Protein AF-A0A428Y955-F1 (afdb_monomer_lite)

Foldseek 3Di:
DVVVLVVVLVVLVVVLVVLCVCVVPDDPVRQVVQQVVCVVVVNPDGSVVVSVVSVVVSVCSVPVVVVVVVVPPPPDDD

pLDDT: mean 81.93, std 15.69, range [42.09, 94.88]

Secondary structure (DSSP, 8-state):
--HHHHHHHHHHHHHHHHHHHHHHH--HHHHHHHHHHHHHTT-TTHHHHHHHHHHHHHHHHH-THHHHHHT-------

Radius of gyration: 16.4 Å; chains: 1; bounding box: 35×41×41 Å

Sequence (78 aa):
MPARRAQHEQDLEQLLEICEQFFGHAGPATRHQVDTLLQAHGIHGGPGWLIDMLAFARYRLQHPHLNDLDQGIPANGD

Structure (mmCIF, N/CA/C/O backbone):
data_AF-A0A428Y955-F1
#
_entry.id   AF-A0A428Y955-F1
#
loop_
_atom_site.group_PDB
_atom_site.id
_atom_site.type_symbol
_atom_site.label_atom_id
_atom_site.label_alt_id
_atom_site.label_comp_id
_atom_site.label_asym_id
_atom_site.label_entity_id
_atom_site.label_seq_id
_atom_site.pdbx_PDB_ins_code
_atom_site.Cartn_x
_atom_site.Cartn_y
_atom_site.Cartn_z
_atom_site.occupancy
_atom_site.B_iso_or_equiv
_atom_site.auth_seq_id
_atom_site.auth_comp_id
_atom_site.auth_asym_id
_atom_site.auth_atom_id
_atom_site.pdbx_PDB_model_num
ATOM 1 N N . MET A 1 1 ? 7.132 1.519 -27.374 1.00 57.72 1 MET A N 1
ATOM 2 C CA . MET A 1 1 ? 6.459 1.148 -26.108 1.00 57.72 1 MET A CA 1
ATOM 3 C C . MET A 1 1 ? 7.054 1.804 -24.831 1.00 57.72 1 MET A C 1
ATOM 5 O O . MET A 1 1 ? 6.994 1.162 -23.791 1.00 57.72 1 MET A O 1
ATOM 9 N N . PRO A 1 2 ? 7.579 3.055 -24.818 1.00 63.22 2 PRO A N 1
ATOM 10 C CA . PRO A 1 2 ? 8.048 3.689 -23.569 1.00 63.22 2 PRO A CA 1
ATOM 11 C C . PRO A 1 2 ? 6.927 4.378 -22.767 1.00 63.22 2 PRO A C 1
ATOM 13 O O . PRO A 1 2 ? 6.941 4.342 -21.544 1.00 63.22 2 PRO A O 1
ATOM 16 N N . ALA A 1 3 ? 5.909 4.927 -23.442 1.00 70.44 3 ALA A N 1
ATOM 17 C CA . ALA A 1 3 ? 4.857 5.723 -22.800 1.00 70.44 3 ALA A CA 1
ATOM 18 C C . ALA A 1 3 ? 3.995 4.928 -21.800 1.00 70.44 3 ALA A C 1
ATOM 20 O O . ALA A 1 3 ? 3.613 5.457 -20.766 1.00 70.44 3 ALA A O 1
ATOM 21 N N . ARG A 1 4 ? 3.726 3.640 -22.069 1.00 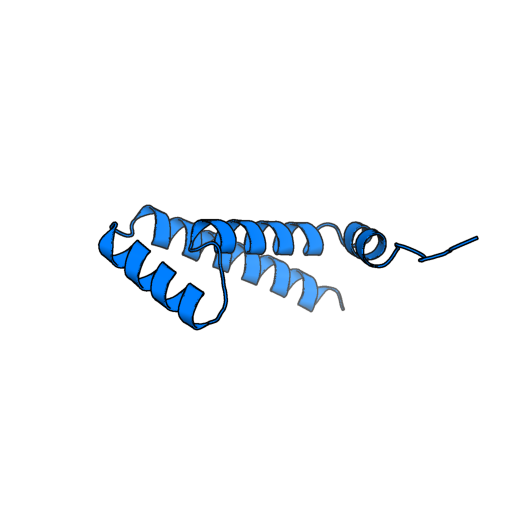77.44 4 ARG A N 1
ATOM 22 C CA . ARG A 1 4 ? 2.981 2.784 -21.127 1.00 77.44 4 ARG A CA 1
ATOM 23 C C . ARG A 1 4 ? 3.787 2.435 -19.878 1.00 77.44 4 ARG A C 1
ATOM 25 O O . ARG A 1 4 ? 3.197 2.320 -18.818 1.00 77.44 4 ARG A O 1
ATOM 32 N N . ARG A 1 5 ? 5.111 2.268 -19.990 1.00 75.12 5 ARG A N 1
ATOM 33 C CA . ARG A 1 5 ? 5.959 2.010 -18.815 1.00 75.12 5 ARG A CA 1
ATOM 34 C C . ARG A 1 5 ? 6.012 3.234 -17.912 1.00 75.12 5 ARG A C 1
ATOM 36 O O . ARG A 1 5 ? 5.706 3.097 -16.740 1.00 75.12 5 ARG A O 1
ATOM 43 N N . ALA A 1 6 ? 6.247 4.406 -18.500 1.00 79.38 6 ALA A N 1
ATOM 44 C CA . ALA A 1 6 ? 6.216 5.668 -17.769 1.00 79.38 6 ALA A CA 1
ATOM 45 C C . ALA A 1 6 ? 4.869 5.884 -17.057 1.00 79.38 6 ALA A C 1
ATOM 47 O O . ALA A 1 6 ? 4.854 6.229 -15.882 1.00 79.38 6 ALA A O 1
ATOM 48 N N . GLN A 1 7 ? 3.746 5.591 -17.727 1.00 85.94 7 GLN A N 1
ATOM 49 C CA . GLN A 1 7 ? 2.426 5.655 -17.096 1.00 85.94 7 GLN A CA 1
ATOM 50 C C . GLN A 1 7 ? 2.297 4.674 -15.921 1.00 85.94 7 GLN A C 1
ATOM 52 O O . GLN A 1 7 ? 1.854 5.067 -14.853 1.00 85.94 7 GLN A O 1
ATOM 57 N N . HIS A 1 8 ? 2.721 3.417 -16.086 1.00 85.12 8 HIS A N 1
ATOM 58 C CA . HIS A 1 8 ? 2.656 2.422 -15.010 1.00 85.12 8 HIS A CA 1
ATOM 59 C C . HIS A 1 8 ? 3.529 2.804 -13.807 1.00 85.12 8 HIS A C 1
ATOM 61 O O . HIS A 1 8 ? 3.149 2.539 -12.672 1.00 85.12 8 HIS A O 1
ATOM 67 N N . GLU A 1 9 ? 4.696 3.407 -14.043 1.00 86.75 9 GLU A N 1
ATOM 68 C CA . GLU A 1 9 ? 5.569 3.915 -12.980 1.00 86.75 9 GLU A CA 1
ATOM 69 C C . GLU A 1 9 ? 4.898 5.056 -12.204 1.00 86.75 9 GLU A C 1
ATOM 71 O O . GLU A 1 9 ? 4.938 5.058 -10.974 1.00 86.75 9 GLU A O 1
ATOM 76 N N . GLN A 1 10 ? 4.240 5.981 -12.910 1.00 88.69 10 GLN A N 1
ATOM 77 C CA . GLN A 1 10 ? 3.487 7.081 -12.301 1.00 88.69 10 GLN A CA 1
ATOM 78 C C . GLN A 1 10 ? 2.265 6.584 -11.521 1.00 88.69 10 GLN A C 1
ATOM 80 O O . GLN A 1 10 ? 2.054 7.009 -10.388 1.00 88.69 10 GLN A O 1
ATOM 85 N N . ASP A 1 11 ? 1.499 5.649 -12.086 1.00 91.19 11 ASP A N 1
ATOM 86 C CA . ASP A 1 11 ? 0.329 5.067 -11.424 1.00 91.19 11 ASP A CA 1
ATOM 87 C C . ASP A 1 11 ? 0.735 4.340 -10.129 1.00 91.19 11 ASP A C 1
ATOM 89 O O . ASP A 1 11 ? 0.050 4.452 -9.111 1.00 91.19 11 ASP A O 1
ATOM 93 N N . LEU A 1 12 ? 1.869 3.624 -10.136 1.00 91.75 12 LEU A N 1
ATOM 94 C CA . LEU A 1 12 ? 2.385 2.960 -8.936 1.00 91.75 12 LEU A CA 1
ATOM 95 C C . LEU A 1 12 ? 2.875 3.946 -7.877 1.00 91.75 12 LEU A C 1
ATOM 97 O O . LEU A 1 12 ? 2.643 3.720 -6.692 1.00 91.75 12 LEU A O 1
ATOM 101 N N . GLU A 1 13 ? 3.566 5.010 -8.287 1.00 91.38 13 GLU A N 1
ATOM 102 C CA . GLU A 1 13 ? 4.000 6.068 -7.373 1.00 91.38 13 GLU A CA 1
ATOM 103 C C . GLU A 1 13 ? 2.799 6.725 -6.689 1.00 91.38 13 GLU A C 1
ATOM 105 O O . GLU A 1 13 ? 2.774 6.830 -5.463 1.00 91.38 13 GLU A O 1
ATOM 110 N N . GL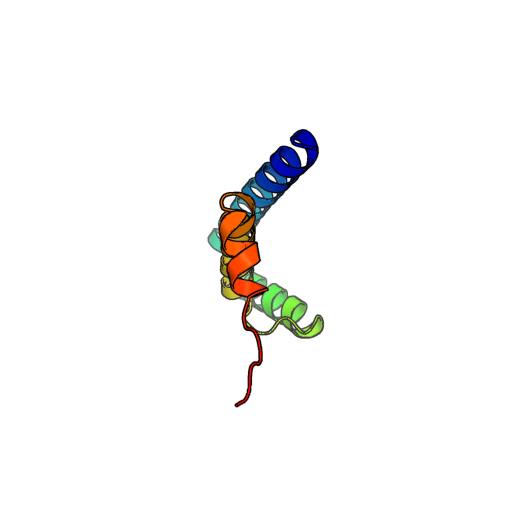N A 1 14 ? 1.774 7.080 -7.462 1.00 94.75 14 GLN A N 1
ATOM 111 C CA . GLN A 1 14 ? 0.561 7.681 -6.924 1.00 94.75 14 GLN A CA 1
ATOM 112 C C . GLN A 1 14 ? -0.188 6.715 -5.995 1.00 94.75 14 GLN A C 1
ATOM 114 O O . GLN A 1 14 ? -0.681 7.119 -4.942 1.00 94.75 14 GLN A O 1
ATOM 119 N N . LEU A 1 15 ? -0.266 5.430 -6.351 1.00 93.25 15 LEU A N 1
ATOM 120 C CA . LEU A 1 15 ? -0.907 4.421 -5.510 1.00 93.25 15 LEU A CA 1
ATOM 121 C C . LEU A 1 15 ? -0.169 4.237 -4.176 1.00 93.25 15 LEU A C 1
ATOM 123 O O . LEU A 1 15 ? -0.818 4.145 -3.134 1.00 93.25 15 LEU A O 1
ATOM 127 N N . LEU A 1 16 ? 1.166 4.217 -4.199 1.00 93.88 16 LEU A N 1
ATOM 128 C CA . LEU A 1 16 ? 1.992 4.159 -2.992 1.00 93.88 16 LEU A CA 1
ATOM 129 C C . LEU A 1 16 ? 1.723 5.347 -2.075 1.00 93.88 16 LEU A C 1
ATOM 131 O O . LEU A 1 16 ? 1.426 5.142 -0.901 1.00 93.88 16 LEU A O 1
ATOM 135 N N . GLU A 1 17 ? 1.749 6.564 -2.618 1.00 93.69 17 GLU A N 1
ATOM 136 C CA . GLU A 1 17 ? 1.490 7.778 -1.845 1.00 93.69 17 GLU A CA 1
ATOM 137 C C . GLU A 1 17 ? 0.095 7.747 -1.201 1.00 93.69 17 GLU A C 1
ATOM 139 O O . GLU A 1 17 ? -0.054 8.033 -0.011 1.00 93.69 17 GLU A O 1
ATOM 144 N N . ILE A 1 18 ? -0.931 7.328 -1.950 1.00 94.62 18 ILE A N 1
ATOM 145 C CA . ILE A 1 18 ? -2.295 7.175 -1.426 1.00 94.62 18 ILE A CA 1
ATOM 146 C C . ILE A 1 18 ? -2.325 6.157 -0.283 1.00 94.62 18 ILE A C 1
ATOM 148 O O . ILE A 1 18 ? -2.941 6.419 0.753 1.00 94.62 18 ILE A O 1
ATOM 152 N N . CYS A 1 19 ? -1.677 5.002 -0.447 1.00 93.25 19 CYS A N 1
ATOM 153 C CA . CYS A 1 19 ? -1.625 3.977 0.589 1.00 93.25 19 CYS A CA 1
ATOM 154 C C . CYS A 1 19 ? -0.904 4.484 1.844 1.00 93.25 19 CYS A C 1
ATOM 156 O O . CYS A 1 19 ? -1.438 4.347 2.944 1.00 93.25 19 CYS A O 1
ATOM 158 N N . GLU A 1 20 ? 0.265 5.105 1.703 1.00 92.69 20 GLU A N 1
ATOM 159 C CA . GLU A 1 20 ? 1.034 5.649 2.825 1.00 92.69 20 GLU A CA 1
ATOM 160 C C . GLU A 1 20 ? 0.251 6.725 3.581 1.00 92.69 20 GLU A C 1
ATOM 162 O O . GLU A 1 20 ? 0.144 6.665 4.809 1.00 92.69 20 GLU A O 1
ATOM 167 N N . GLN A 1 21 ? -0.371 7.665 2.864 1.00 94.88 21 GLN A N 1
ATOM 168 C CA . GLN A 1 21 ? -1.203 8.697 3.478 1.00 94.88 21 GLN A CA 1
ATOM 169 C C . GLN A 1 21 ? -2.425 8.092 4.173 1.00 94.88 21 GLN A C 1
ATOM 171 O O . GLN A 1 21 ? -2.701 8.425 5.329 1.00 94.88 21 GLN A O 1
ATOM 176 N N . PHE A 1 22 ? -3.142 7.182 3.511 1.00 93.94 22 PHE A N 1
ATOM 177 C CA . PHE A 1 22 ? -4.316 6.531 4.083 1.00 93.94 22 PHE A CA 1
ATOM 178 C C . PHE A 1 22 ? -3.954 5.768 5.357 1.00 93.94 22 PHE A C 1
ATOM 180 O O . PHE A 1 22 ? -4.554 5.997 6.406 1.00 93.94 22 PHE A O 1
ATOM 187 N N . PHE A 1 23 ? -2.942 4.900 5.310 1.00 91.81 23 PHE A N 1
ATOM 188 C CA . PHE A 1 23 ? -2.556 4.097 6.467 1.00 91.81 23 PHE A CA 1
ATOM 189 C C . PHE A 1 23 ? -1.860 4.914 7.555 1.00 91.81 23 PHE A C 1
ATOM 191 O O . PHE A 1 23 ? -1.957 4.530 8.723 1.00 91.81 23 PHE A O 1
ATOM 198 N N . GLY A 1 24 ? -1.198 6.022 7.216 1.00 91.31 24 GLY A N 1
ATOM 199 C CA . GLY A 1 24 ? -0.619 6.965 8.176 1.00 91.31 24 GLY A CA 1
ATOM 200 C C . GLY A 1 24 ? -1.671 7.674 9.033 1.00 91.31 24 GLY A C 1
ATOM 201 O O . GLY A 1 24 ? -1.425 7.928 10.209 1.00 91.31 24 GLY A O 1
ATOM 202 N N . HIS A 1 25 ? -2.862 7.921 8.478 1.00 93.81 25 HIS A N 1
ATOM 203 C CA . HIS A 1 25 ? -3.975 8.577 9.178 1.00 93.81 25 HIS A CA 1
ATOM 204 C C . HIS A 1 25 ? -5.058 7.603 9.667 1.00 93.81 25 HIS A C 1
ATOM 206 O O . HIS A 1 25 ? -5.889 7.962 10.502 1.00 93.81 25 HIS A O 1
ATOM 212 N N . ALA A 1 26 ? -5.073 6.370 9.159 1.00 91.94 26 ALA A N 1
ATOM 213 C CA . ALA A 1 26 ? -6.045 5.363 9.551 1.00 91.94 26 ALA A CA 1
ATOM 214 C C . ALA A 1 26 ? -5.857 4.947 11.015 1.00 91.94 26 ALA A C 1
ATOM 216 O O . ALA A 1 26 ? -4.790 4.486 11.430 1.00 91.94 26 ALA A O 1
ATOM 217 N N . GLY A 1 27 ? -6.943 5.029 11.784 1.00 92.75 27 GLY A N 1
ATOM 218 C CA . GLY A 1 27 ? -6.992 4.484 13.133 1.00 92.75 27 GLY A CA 1
ATOM 219 C C . GLY A 1 27 ? -6.887 2.949 13.155 1.00 92.75 27 GLY A C 1
ATOM 220 O O . GLY A 1 27 ? -7.068 2.281 12.131 1.00 92.75 27 GLY A O 1
ATOM 221 N N . PRO A 1 28 ? -6.650 2.356 14.338 1.00 90.06 28 PRO A N 1
ATOM 222 C CA . PRO A 1 28 ? -6.452 0.913 14.487 1.00 90.06 28 PRO A CA 1
ATOM 223 C C . PRO A 1 28 ? -7.649 0.078 14.003 1.00 90.06 28 PRO A C 1
ATOM 225 O O . PRO A 1 28 ? -7.450 -0.968 13.390 1.00 90.06 28 PRO A O 1
ATOM 228 N N . ALA A 1 29 ? -8.884 0.555 14.198 1.00 93.69 29 ALA A N 1
ATOM 229 C CA . ALA A 1 29 ? -10.087 -0.129 13.715 1.00 93.69 29 ALA A CA 1
ATOM 230 C C . ALA A 1 29 ? -10.143 -0.200 12.178 1.00 93.69 29 ALA A C 1
ATOM 232 O O . ALA A 1 29 ? -10.397 -1.261 11.612 1.00 93.69 29 ALA A O 1
ATOM 233 N N . THR A 1 30 ? -9.846 0.909 11.497 1.00 93.06 30 THR A N 1
ATOM 234 C CA . THR A 1 30 ? -9.799 0.971 10.030 1.00 93.06 30 THR A CA 1
ATOM 235 C C . THR A 1 30 ? -8.688 0.083 9.479 1.00 93.06 30 THR A C 1
ATOM 237 O O . THR A 1 30 ? -8.914 -0.674 8.539 1.00 93.06 30 THR A O 1
ATOM 240 N N . ARG A 1 31 ? -7.500 0.106 10.097 1.00 91.06 31 ARG A N 1
ATOM 241 C CA . ARG A 1 31 ? -6.392 -0.783 9.718 1.00 91.06 31 ARG A CA 1
ATOM 242 C C . ARG A 1 31 ? -6.779 -2.259 9.834 1.00 91.06 31 ARG A C 1
ATOM 244 O O . ARG A 1 31 ? -6.478 -3.025 8.926 1.00 91.06 31 ARG A O 1
ATOM 251 N N . HIS A 1 32 ? -7.487 -2.643 10.896 1.00 92.44 32 HIS A N 1
ATOM 252 C CA . HIS A 1 32 ? -7.960 -4.016 11.083 1.00 92.44 32 HIS A CA 1
ATOM 253 C C . HIS A 1 32 ? -9.021 -4.436 10.052 1.00 92.44 32 HIS A C 1
ATOM 255 O O . HIS A 1 32 ? -8.992 -5.562 9.558 1.00 92.44 32 HIS A O 1
ATOM 261 N N . GLN A 1 33 ? -9.933 -3.533 9.678 1.00 94.25 33 GLN A N 1
ATOM 262 C CA . GLN A 1 33 ? -10.906 -3.800 8.612 1.00 94.25 33 GLN A CA 1
ATOM 263 C C . GLN A 1 33 ? -10.221 -4.039 7.265 1.00 94.25 33 GLN A C 1
ATOM 265 O O . GLN A 1 33 ? -10.575 -4.974 6.550 1.00 94.25 33 GLN A O 1
ATOM 270 N N . VAL A 1 34 ? -9.222 -3.220 6.932 1.00 92.12 34 VAL A N 1
ATOM 271 C CA . VAL A 1 34 ? -8.465 -3.382 5.688 1.00 92.12 34 VAL A CA 1
ATOM 272 C C . VAL A 1 34 ? -7.630 -4.658 5.708 1.00 92.12 34 VAL A C 1
ATOM 274 O O . VAL A 1 34 ? -7.608 -5.376 4.717 1.00 92.12 34 VAL A O 1
ATOM 277 N N . ASP A 1 35 ? -7.007 -4.992 6.836 1.00 92.56 35 ASP A N 1
ATOM 278 C CA . ASP A 1 35 ? -6.312 -6.270 7.009 1.00 92.56 35 ASP A CA 1
ATOM 279 C C . ASP A 1 35 ? -7.254 -7.471 6.808 1.00 92.56 35 ASP A C 1
ATOM 281 O O . ASP A 1 35 ? -6.945 -8.384 6.048 1.00 92.56 35 ASP A O 1
ATOM 285 N N . THR A 1 36 ? -8.457 -7.423 7.389 1.00 93.94 36 THR A N 1
ATOM 286 C CA . THR A 1 36 ? -9.486 -8.461 7.199 1.00 93.94 36 THR A CA 1
ATOM 287 C C . THR A 1 36 ? -9.883 -8.595 5.728 1.00 93.94 36 THR A C 1
ATOM 289 O O . THR A 1 36 ? -10.017 -9.707 5.218 1.00 93.94 36 THR A O 1
ATOM 292 N N . LEU A 1 37 ? -10.048 -7.468 5.029 1.00 94.06 37 LEU A N 1
ATOM 293 C CA . LEU A 1 37 ? -10.354 -7.461 3.602 1.00 94.06 37 LEU A CA 1
ATOM 294 C C . LEU A 1 37 ? -9.219 -8.096 2.787 1.00 94.06 37 LEU A C 1
ATOM 296 O O . LEU A 1 37 ? -9.480 -8.959 1.955 1.00 94.06 37 LEU A O 1
ATOM 300 N N . LEU A 1 38 ? -7.964 -7.718 3.044 1.00 91.94 38 LEU A N 1
ATOM 301 C CA . LEU A 1 38 ? -6.798 -8.284 2.359 1.00 91.94 38 LEU A CA 1
ATOM 302 C C . LEU A 1 38 ? -6.725 -9.804 2.563 1.00 91.94 38 LEU A C 1
ATOM 304 O O . LEU A 1 38 ? -6.587 -10.551 1.593 1.00 91.94 38 LEU A O 1
ATOM 308 N N . GLN A 1 39 ? -6.923 -10.274 3.795 1.00 93.06 39 GLN A N 1
ATOM 309 C CA . GLN A 1 39 ? -6.940 -11.703 4.105 1.00 93.06 39 GLN A CA 1
ATOM 310 C C . GLN A 1 39 ? -8.076 -12.449 3.395 1.00 93.06 39 GLN A C 1
ATOM 312 O O . GLN A 1 39 ? -7.855 -13.552 2.897 1.00 93.06 39 GLN A O 1
ATOM 317 N N . ALA A 1 40 ? -9.267 -11.851 3.284 1.00 94.81 40 ALA A N 1
ATOM 318 C CA . ALA A 1 40 ? -10.384 -12.437 2.539 1.00 94.81 40 ALA A CA 1
ATOM 319 C C . ALA A 1 40 ? -10.070 -12.622 1.042 1.00 94.81 40 ALA A C 1
ATOM 321 O O . ALA A 1 40 ? -10.632 -13.505 0.395 1.00 94.81 40 ALA A O 1
ATOM 322 N N . HIS A 1 41 ? -9.139 -11.830 0.505 1.00 90.75 41 HIS A N 1
ATOM 323 C CA . HIS A 1 41 ? -8.618 -11.955 -0.856 1.00 90.75 41 HIS A CA 1
ATOM 324 C C . HIS A 1 41 ? -7.350 -12.825 -0.959 1.00 90.75 41 HIS A C 1
ATOM 326 O O . HIS A 1 41 ? -6.728 -12.871 -2.019 1.00 90.75 41 HIS A O 1
ATOM 332 N N . GLY A 1 42 ? -6.963 -13.531 0.110 1.00 89.25 42 GLY A N 1
ATOM 333 C CA . GLY A 1 42 ? -5.773 -14.391 0.138 1.00 89.25 42 GLY A CA 1
ATOM 334 C C . GLY A 1 42 ? -4.451 -13.624 0.231 1.00 89.25 42 GLY A C 1
ATOM 335 O O . GLY A 1 42 ? -3.387 -14.187 -0.022 1.00 89.25 42 GLY A O 1
ATOM 336 N N . ILE A 1 43 ? -4.498 -12.336 0.577 1.00 86.50 43 ILE A N 1
ATOM 337 C CA . ILE A 1 43 ? -3.315 -11.501 0.774 1.00 86.50 43 ILE A CA 1
ATOM 338 C C . ILE A 1 43 ? -2.933 -11.554 2.255 1.00 86.50 43 ILE A C 1
ATOM 340 O O . ILE A 1 43 ? -3.541 -10.908 3.109 1.00 86.50 43 ILE A O 1
ATOM 344 N N . HIS A 1 44 ? -1.913 -12.354 2.557 1.00 82.81 44 HIS A N 1
ATOM 345 C CA . HIS A 1 44 ? -1.441 -12.602 3.916 1.00 82.81 44 HIS A CA 1
ATOM 346 C C . HIS A 1 44 ? -0.202 -11.741 4.202 1.00 82.81 44 HIS A C 1
ATOM 348 O O . HIS A 1 44 ? 0.869 -11.984 3.654 1.00 82.81 44 HIS A O 1
ATOM 354 N N . GLY A 1 45 ? -0.356 -10.715 5.042 1.00 84.31 45 GLY A N 1
ATOM 355 C CA . GLY A 1 45 ? 0.707 -9.749 5.369 1.00 84.31 45 GLY A CA 1
ATOM 356 C C . GLY A 1 45 ? 0.187 -8.353 5.730 1.00 84.31 45 GLY A C 1
ATOM 357 O O . GLY A 1 45 ? 0.922 -7.529 6.277 1.00 84.31 45 GLY A O 1
ATOM 358 N N . GLY A 1 46 ? -1.098 -8.104 5.464 1.00 88.69 46 GLY A N 1
ATOM 359 C CA . GLY A 1 46 ? -1.792 -6.885 5.853 1.00 88.69 46 GLY A CA 1
ATOM 360 C C . GLY A 1 46 ? -1.312 -5.633 5.108 1.00 88.69 46 GLY A C 1
ATOM 361 O O . GLY A 1 46 ? -0.638 -5.725 4.078 1.00 88.69 46 GLY A O 1
ATOM 362 N N . PRO A 1 47 ? -1.663 -4.439 5.617 1.00 88.75 47 PRO A N 1
ATOM 363 C CA . PRO A 1 47 ? -1.347 -3.167 4.971 1.00 88.75 47 PRO A CA 1
ATOM 364 C C . PRO A 1 47 ? 0.143 -2.912 4.723 1.00 88.75 47 PRO A C 1
ATOM 366 O O . PRO A 1 47 ? 0.496 -2.352 3.692 1.00 88.75 47 PRO A O 1
ATOM 369 N N . GLY A 1 48 ? 1.016 -3.320 5.652 1.00 88.94 48 GLY A N 1
ATOM 370 C CA . GLY A 1 48 ? 2.464 -3.114 5.518 1.00 88.94 48 GLY A CA 1
ATOM 371 C C . GLY A 1 48 ? 3.039 -3.901 4.344 1.00 88.94 48 GLY A C 1
ATOM 372 O O . GLY A 1 48 ? 3.657 -3.319 3.460 1.00 88.94 48 GLY A O 1
ATOM 373 N N . TRP A 1 49 ? 2.715 -5.195 4.270 1.00 90.88 49 TRP A N 1
ATOM 374 C CA . TRP A 1 49 ? 3.119 -6.048 3.152 1.00 90.88 49 TRP A CA 1
ATOM 375 C C . TRP A 1 49 ? 2.634 -5.509 1.802 1.00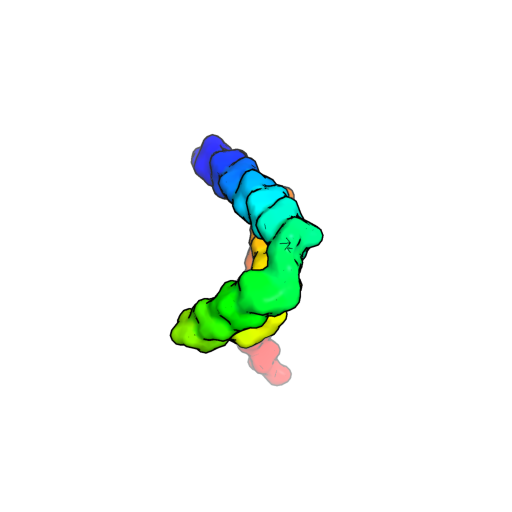 90.88 49 TRP A C 1
ATOM 377 O O . TRP A 1 49 ? 3.368 -5.561 0.819 1.00 90.88 49 TRP A O 1
ATOM 387 N N . LEU A 1 50 ? 1.414 -4.961 1.744 1.00 89.75 50 LEU A N 1
ATOM 388 C CA . LEU A 1 50 ? 0.887 -4.357 0.520 1.00 89.75 50 LEU A CA 1
ATOM 389 C C . LEU A 1 50 ? 1.757 -3.180 0.053 1.00 89.75 50 LEU A C 1
ATOM 391 O O . LEU A 1 50 ? 2.103 -3.118 -1.125 1.00 89.75 50 LEU A O 1
ATOM 395 N N . ILE A 1 51 ? 2.127 -2.273 0.963 1.00 91.69 51 ILE A N 1
ATOM 396 C CA . ILE A 1 51 ? 3.003 -1.132 0.652 1.00 91.69 51 ILE A CA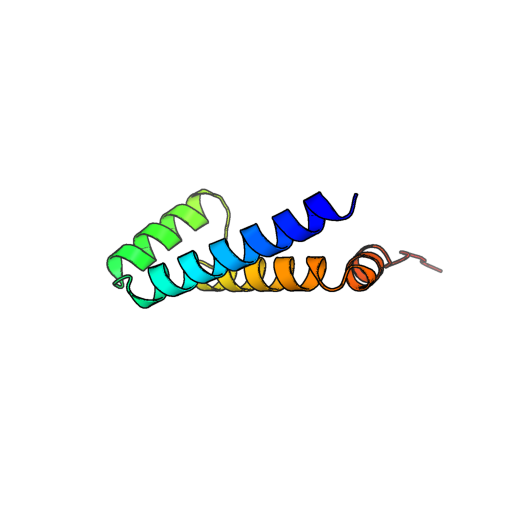 1
ATOM 397 C C . ILE A 1 51 ? 4.370 -1.633 0.173 1.00 91.69 51 ILE A C 1
ATOM 399 O O . ILE A 1 51 ? 4.846 -1.187 -0.870 1.00 91.69 51 ILE A O 1
ATOM 403 N N . ASP A 1 52 ? 4.964 -2.606 0.868 1.00 90.69 52 ASP A N 1
ATOM 404 C CA . ASP A 1 52 ? 6.261 -3.179 0.492 1.00 90.69 52 ASP A CA 1
ATOM 405 C C . ASP A 1 52 ? 6.230 -3.808 -0.910 1.00 90.69 52 ASP A C 1
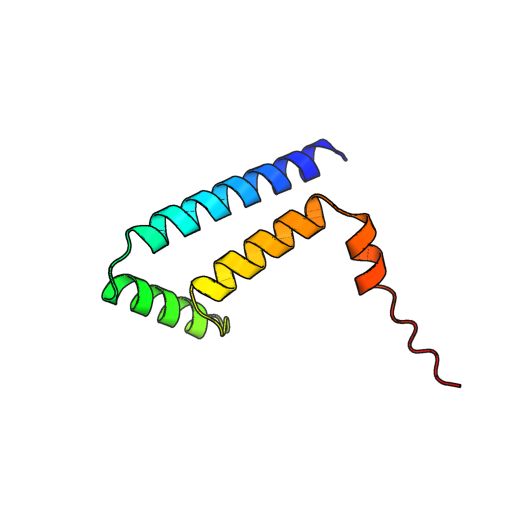ATOM 407 O O . ASP A 1 52 ? 7.135 -3.590 -1.717 1.00 90.69 52 ASP A O 1
ATOM 411 N N . MET A 1 53 ? 5.172 -4.555 -1.243 1.00 90.81 53 MET A N 1
ATOM 412 C CA . MET A 1 53 ? 5.020 -5.168 -2.566 1.00 90.81 53 MET A CA 1
ATOM 413 C C . MET A 1 53 ? 4.826 -4.131 -3.672 1.00 90.81 53 MET A C 1
ATOM 415 O O . MET A 1 53 ? 5.376 -4.293 -4.762 1.00 90.81 53 MET A O 1
ATOM 419 N N . LEU A 1 54 ? 4.084 -3.054 -3.406 1.00 91.12 54 LEU A N 1
ATOM 420 C CA . LEU A 1 54 ? 3.937 -1.944 -4.347 1.00 91.12 54 LEU A CA 1
ATOM 42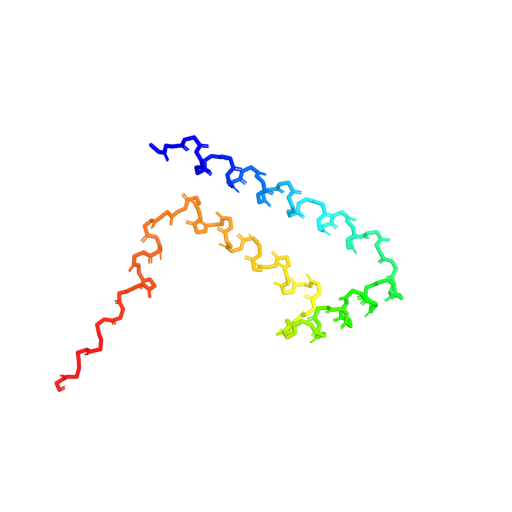1 C C . LEU A 1 54 ? 5.272 -1.212 -4.555 1.00 91.12 54 LEU A C 1
ATOM 423 O O . LEU A 1 54 ? 5.655 -0.947 -5.695 1.00 91.12 54 LEU A O 1
ATOM 427 N N . ALA A 1 55 ? 6.027 -0.956 -3.484 1.00 90.56 55 ALA A N 1
ATOM 428 C CA . ALA A 1 55 ? 7.350 -0.338 -3.554 1.00 90.56 55 ALA A CA 1
ATOM 429 C C . ALA A 1 55 ? 8.333 -1.217 -4.341 1.00 90.56 55 ALA A C 1
ATOM 431 O O . ALA A 1 55 ? 9.067 -0.732 -5.206 1.00 90.56 55 ALA A O 1
ATOM 432 N N . PHE A 1 56 ? 8.290 -2.529 -4.114 1.00 90.81 56 PHE A N 1
ATOM 433 C CA . PHE A 1 56 ? 9.091 -3.496 -4.852 1.00 90.81 56 PHE A CA 1
ATOM 434 C C . PHE A 1 56 ? 8.702 -3.576 -6.335 1.00 90.81 56 PHE A C 1
ATOM 436 O O . PHE A 1 56 ? 9.572 -3.594 -7.208 1.00 90.81 56 PHE A O 1
ATOM 443 N N . ALA A 1 57 ? 7.406 -3.573 -6.653 1.00 88.88 57 ALA A N 1
ATOM 444 C CA . ALA A 1 57 ? 6.928 -3.561 -8.032 1.00 88.88 57 ALA A CA 1
ATOM 445 C C . ALA A 1 57 ? 7.377 -2.293 -8.779 1.00 88.88 57 ALA A C 1
ATOM 447 O O . ALA A 1 57 ? 7.827 -2.383 -9.924 1.00 88.88 57 ALA A O 1
ATOM 448 N N . ARG A 1 58 ? 7.355 -1.129 -8.115 1.00 88.56 58 ARG A N 1
ATOM 449 C CA . ARG A 1 58 ? 7.898 0.127 -8.655 1.00 88.56 58 ARG A CA 1
ATOM 450 C C . ARG A 1 58 ? 9.389 -0.011 -8.943 1.00 88.56 58 ARG A C 1
ATOM 452 O O . ARG A 1 58 ? 9.832 0.317 -10.041 1.00 88.56 58 ARG A O 1
ATOM 459 N N . TYR A 1 59 ? 10.148 -0.535 -7.985 1.00 88.00 59 TYR A N 1
ATOM 460 C CA . TYR A 1 59 ? 11.582 -0.753 -8.143 1.00 88.00 59 TYR A CA 1
ATOM 461 C C . TYR A 1 59 ? 11.899 -1.655 -9.350 1.00 88.00 59 TYR A C 1
ATOM 463 O O . TYR A 1 59 ? 12.764 -1.325 -10.161 1.00 88.00 59 TYR A O 1
ATOM 471 N N . ARG A 1 60 ? 11.145 -2.746 -9.552 1.00 86.19 60 ARG A N 1
ATOM 472 C CA . ARG A 1 60 ? 11.297 -3.622 -10.730 1.00 86.19 60 ARG A CA 1
ATOM 473 C C . ARG A 1 60 ? 10.978 -2.915 -12.052 1.00 86.19 60 ARG A C 1
ATOM 475 O O . ARG A 1 60 ? 11.650 -3.173 -13.049 1.00 86.19 60 ARG A O 1
ATOM 482 N N . LEU A 1 61 ? 9.980 -2.027 -12.081 1.00 84.62 61 LEU A N 1
ATOM 483 C CA . LEU A 1 61 ? 9.649 -1.243 -13.280 1.00 84.62 61 LEU A CA 1
ATOM 484 C C . LEU A 1 61 ? 10.767 -0.259 -13.655 1.00 84.62 61 LEU A C 1
ATOM 486 O O . LEU A 1 61 ? 11.098 -0.149 -14.836 1.00 84.62 61 LEU A O 1
ATOM 490 N N . GLN A 1 62 ? 11.384 0.377 -12.656 1.00 83.81 62 GLN A N 1
ATOM 491 C CA . GLN A 1 62 ? 12.507 1.305 -12.833 1.00 83.81 62 GLN A CA 1
ATOM 492 C C . GLN A 1 62 ? 13.809 0.588 -13.233 1.00 83.81 62 GLN A C 1
ATOM 494 O O . GLN A 1 62 ? 14.645 1.148 -13.943 1.00 83.81 62 GLN A O 1
ATOM 499 N N . HIS A 1 63 ? 13.977 -0.669 -12.811 1.00 84.44 63 HIS A N 1
ATOM 500 C CA . HIS A 1 63 ? 15.167 -1.480 -13.065 1.00 84.44 63 HIS A CA 1
ATOM 501 C C . HIS A 1 63 ? 14.831 -2.771 -13.839 1.00 84.44 63 HIS A C 1
ATOM 503 O O . HIS A 1 63 ? 14.939 -3.874 -13.297 1.00 84.44 63 HIS A O 1
ATOM 509 N N . PRO A 1 64 ? 14.487 -2.684 -15.139 1.00 70.38 64 PRO A N 1
ATOM 510 C CA . PRO A 1 64 ? 14.005 -3.828 -15.918 1.00 70.38 64 PRO A CA 1
ATOM 511 C C . PRO A 1 64 ? 15.023 -4.971 -16.056 1.00 70.38 64 PRO A C 1
ATOM 513 O O . PRO A 1 64 ? 14.623 -6.110 -16.270 1.00 70.38 64 PRO A O 1
ATOM 516 N N . HIS A 1 65 ? 16.323 -4.704 -15.891 1.00 69.06 65 HIS A N 1
ATOM 517 C CA . HIS A 1 65 ? 17.374 -5.731 -15.903 1.00 69.06 65 HIS A CA 1
ATOM 518 C C . HIS A 1 65 ? 17.282 -6.719 -14.725 1.00 69.06 65 HIS A C 1
ATOM 520 O O . HIS A 1 65 ? 17.815 -7.820 -14.814 1.00 69.06 65 HIS A O 1
ATOM 526 N N . LEU A 1 66 ? 16.587 -6.359 -13.640 1.00 64.56 66 LEU A N 1
ATOM 527 C CA . LEU A 1 66 ? 16.342 -7.249 -12.502 1.00 64.56 66 LEU A CA 1
ATOM 528 C C . LEU A 1 66 ? 15.185 -8.230 -12.749 1.00 64.56 66 LEU A C 1
ATOM 530 O O . LEU A 1 66 ? 15.123 -9.255 -12.078 1.00 64.56 66 LEU A O 1
ATOM 534 N N . ASN A 1 67 ? 14.301 -7.972 -13.726 1.00 57.47 67 ASN A N 1
ATOM 535 C CA . ASN A 1 67 ? 13.288 -8.958 -14.126 1.00 57.47 67 ASN A CA 1
ATOM 536 C C . ASN A 1 67 ? 13.909 -10.205 -14.763 1.00 57.47 67 ASN A C 1
ATOM 538 O O . ASN A 1 67 ? 13.364 -11.292 -14.602 1.00 57.47 67 ASN A O 1
ATOM 542 N N . ASP A 1 68 ? 15.029 -10.043 -15.467 1.00 55.25 68 ASP A N 1
ATOM 543 C CA . ASP A 1 68 ? 15.721 -11.134 -16.160 1.00 55.25 68 ASP A CA 1
ATOM 544 C C . ASP A 1 68 ? 16.399 -12.102 -15.173 1.00 55.25 68 ASP A C 1
ATOM 546 O O . ASP A 1 68 ? 16.406 -13.310 -15.389 1.00 55.25 68 ASP A O 1
ATOM 550 N N . LEU A 1 69 ? 16.899 -11.591 -14.039 1.00 52.72 69 LEU A N 1
ATOM 551 C CA . LEU A 1 69 ? 17.520 -12.400 -12.979 1.00 52.72 69 LEU A CA 1
ATOM 552 C C . LEU A 1 69 ? 16.518 -13.312 -12.251 1.00 52.72 69 LEU A C 1
ATOM 554 O O . LEU A 1 69 ? 16.873 -14.420 -11.862 1.00 52.72 69 LEU A O 1
ATOM 558 N N . ASP A 1 70 ? 15.266 -12.876 -12.112 1.00 50.97 70 ASP A N 1
ATOM 559 C CA . ASP A 1 70 ? 14.163 -13.659 -11.529 1.00 50.97 70 ASP A CA 1
ATOM 560 C C . ASP A 1 70 ? 13.658 -14.754 -12.497 1.00 50.97 70 ASP A C 1
ATOM 562 O O . ASP A 1 70 ? 13.216 -15.818 -12.073 1.00 50.97 70 ASP A O 1
ATOM 566 N N . GLN A 1 71 ? 13.802 -14.547 -13.814 1.00 51.34 71 GLN A N 1
ATOM 567 C CA . GLN A 1 71 ? 13.534 -15.567 -14.842 1.00 51.34 71 GLN A CA 1
ATOM 568 C C . GLN A 1 71 ? 14.727 -16.506 -15.116 1.00 51.34 71 GLN A C 1
ATOM 570 O O . GLN A 1 71 ? 14.609 -17.427 -15.925 1.00 51.34 71 GLN A O 1
ATOM 575 N N . GLY A 1 72 ? 15.864 -16.290 -14.448 1.00 46.88 72 GLY A N 1
ATOM 576 C CA . GLY A 1 72 ? 17.161 -16.887 -14.761 1.00 46.88 72 GLY A CA 1
ATOM 577 C C . GLY A 1 72 ? 17.704 -17.873 -13.727 1.00 46.88 72 GLY A C 1
ATOM 578 O O . GLY A 1 72 ? 18.917 -17.909 -13.535 1.00 46.88 72 GLY A O 1
ATOM 579 N N . ILE A 1 73 ? 16.867 -18.692 -13.077 1.00 49.91 73 ILE A N 1
ATOM 580 C CA . ILE A 1 73 ? 17.353 -19.965 -12.514 1.00 49.91 73 ILE A CA 1
ATOM 581 C C . ILE A 1 73 ? 17.231 -21.009 -13.635 1.00 49.91 73 ILE A C 1
ATOM 583 O O . ILE A 1 73 ? 16.147 -21.573 -13.814 1.00 49.91 73 ILE A O 1
ATOM 587 N N . PRO A 1 74 ? 18.288 -21.315 -14.412 1.00 47.69 74 PRO A N 1
ATOM 588 C CA . PRO A 1 74 ? 18.317 -22.588 -15.101 1.00 47.69 74 PRO A CA 1
ATOM 589 C C . PRO A 1 74 ? 18.337 -23.666 -14.017 1.00 47.69 74 PRO A C 1
ATOM 591 O O . PRO A 1 74 ? 19.300 -23.798 -13.262 1.00 47.69 74 PRO A O 1
ATOM 594 N N . ALA A 1 75 ? 17.256 -24.437 -13.932 1.00 50.44 75 ALA A N 1
ATOM 595 C CA . ALA A 1 75 ? 17.268 -25.744 -13.298 1.00 50.44 75 ALA A CA 1
ATOM 596 C C . ALA A 1 75 ? 18.173 -26.663 -14.133 1.00 50.44 75 ALA A C 1
ATOM 598 O O . ALA A 1 75 ? 17.693 -27.507 -14.881 1.00 50.44 75 ALA A O 1
ATOM 599 N N . ASN A 1 76 ? 19.485 -26.449 -14.072 1.00 43.28 76 ASN A N 1
ATOM 600 C CA . ASN A 1 76 ? 20.453 -27.360 -14.651 1.00 43.28 76 ASN A CA 1
ATOM 601 C C . ASN A 1 76 ? 20.935 -28.262 -13.520 1.00 43.28 76 ASN A C 1
ATOM 603 O O . ASN A 1 76 ? 21.857 -27.924 -12.782 1.00 43.28 76 ASN A O 1
ATOM 607 N N . GLY A 1 77 ? 20.215 -29.369 -13.347 1.00 49.91 77 GLY A N 1
ATOM 608 C CA . GLY A 1 77 ? 20.780 -30.542 -12.709 1.00 49.91 77 GLY A CA 1
ATOM 609 C C . GLY A 1 77 ? 21.808 -31.150 -13.656 1.00 49.91 77 GLY A C 1
ATOM 610 O O . GLY A 1 77 ? 21.478 -31.446 -14.804 1.00 49.91 77 GLY A O 1
ATOM 611 N N . ASP A 1 78 ? 23.027 -31.298 -13.156 1.00 42.09 78 ASP A N 1
ATOM 612 C CA . ASP A 1 78 ? 23.936 -32.390 -13.499 1.00 42.09 78 ASP A CA 1
ATOM 613 C C . ASP A 1 78 ? 24.416 -32.997 -12.174 1.00 42.09 78 ASP A C 1
ATOM 615 O O . ASP A 1 78 ? 24.848 -32.209 -11.295 1.00 42.09 78 ASP A O 1
#